Protein AF-A0A821Y9S1-F1 (afdb_monomer)

Mean predicted aligned error: 5.13 Å

Nearest PDB structures (foldseek):
  2p82-assembly2_C  TM=9.388E-01  e=1.699E-04  Homo sapiens
  2d1i-assembly2_B  TM=9.449E-01  e=1.534E-03  Homo sapiens
  2z0d-assembly1_A  TM=9.293E-01  e=9.880E-04  Homo sapiens
  2cy7-assembly1_A  TM=9.332E-01  e=3.064E-03  Homo sapiens
  2zzp-assembly1_A  TM=8.867E-01  e=1.973E-03  Homo sapiens

Structure (mmCIF, N/CA/C/O backbone):
data_AF-A0A821Y9S1-F1
#
_entry.id   AF-A0A821Y9S1-F1
#
loop_
_atom_site.group_PDB
_atom_site.id
_atom_site.type_symbol
_atom_site.label_atom_id
_atom_site.label_alt_id
_atom_site.label_comp_id
_atom_site.label_asym_id
_atom_site.label_entity_id
_atom_site.label_seq_id
_atom_site.pdbx_PDB_ins_code
_atom_site.Cartn_x
_atom_site.Cartn_y
_atom_site.Cartn_z
_atom_site.occupancy
_atom_site.B_iso_or_equiv
_atom_site.auth_seq_id
_atom_site.auth_comp_id
_atom_site.auth_asym_id
_atom_site.auth_atom_id
_atom_site.pdbx_PDB_model_num
ATOM 1 N N . THR A 1 1 ? -29.552 -9.869 -11.436 1.00 59.53 1 THR A N 1
ATOM 2 C CA . THR A 1 1 ? -28.590 -8.820 -11.025 1.00 59.53 1 THR A CA 1
ATOM 3 C C . THR A 1 1 ? -27.854 -8.324 -12.260 1.00 59.53 1 THR A C 1
ATOM 5 O O . THR A 1 1 ? -27.400 -9.151 -13.042 1.00 59.53 1 THR A O 1
ATOM 8 N N . LYS A 1 2 ? -27.815 -7.006 -12.528 1.00 70.62 2 LYS A N 1
ATOM 9 C CA . LYS A 1 2 ? -27.107 -6.464 -13.707 1.00 70.62 2 LYS A CA 1
ATOM 10 C C . LYS A 1 2 ? -25.605 -6.706 -13.544 1.00 70.62 2 LYS A C 1
ATOM 12 O O . LYS A 1 2 ? -25.029 -6.314 -12.534 1.00 70.62 2 LYS A O 1
ATOM 17 N N . ARG A 1 3 ? -24.995 -7.370 -14.524 1.00 75.38 3 ARG A N 1
ATOM 18 C CA . ARG A 1 3 ? -23.548 -7.596 -14.587 1.00 75.38 3 ARG A CA 1
ATOM 19 C C . ARG A 1 3 ? -22.888 -6.335 -15.140 1.00 75.38 3 ARG A C 1
ATOM 21 O O . ARG A 1 3 ? -23.363 -5.791 -16.135 1.00 75.38 3 ARG A O 1
ATOM 28 N N . TRP A 1 4 ? -21.824 -5.868 -14.493 1.00 77.44 4 TRP A N 1
ATOM 29 C CA . TRP A 1 4 ? -20.992 -4.794 -15.033 1.00 77.44 4 TRP A CA 1
ATOM 30 C C . TRP A 1 4 ? -20.416 -5.238 -16.380 1.00 77.44 4 TRP A C 1
ATOM 32 O O . TRP A 1 4 ? -19.887 -6.343 -16.490 1.00 77.44 4 TRP A O 1
ATOM 42 N N . VAL A 1 5 ? -20.570 -4.400 -17.404 1.00 84.69 5 VAL A N 1
ATOM 43 C CA . VAL A 1 5 ? -20.072 -4.677 -18.765 1.00 84.69 5 VAL A CA 1
ATOM 44 C C . VAL A 1 5 ? -18.646 -4.142 -18.943 1.00 84.69 5 VAL A C 1
ATOM 46 O O . VAL A 1 5 ? -17.887 -4.668 -19.749 1.00 84.69 5 VAL A O 1
ATOM 49 N N . THR A 1 6 ? -18.262 -3.153 -18.133 1.00 91.00 6 THR A N 1
ATOM 50 C CA . THR A 1 6 ? -16.949 -2.503 -18.158 1.00 91.00 6 THR A CA 1
ATOM 51 C C . THR A 1 6 ? -16.310 -2.595 -16.779 1.00 91.00 6 THR A C 1
ATOM 53 O O . THR A 1 6 ? -16.982 -2.357 -15.772 1.00 91.00 6 THR A O 1
ATOM 56 N N . SER A 1 7 ? -15.018 -2.921 -16.729 1.00 91.12 7 SER A N 1
ATOM 57 C CA . SER A 1 7 ? -14.227 -2.850 -15.498 1.00 91.12 7 SER A CA 1
ATOM 58 C C . SER A 1 7 ? -14.138 -1.405 -15.010 1.00 91.12 7 SER A C 1
ATOM 60 O O . SER A 1 7 ? -13.945 -0.490 -15.808 1.00 91.12 7 SER A O 1
ATOM 62 N N . ALA A 1 8 ? -14.258 -1.202 -13.701 1.00 92.94 8 ALA A N 1
ATOM 63 C CA . ALA A 1 8 ? -14.145 0.109 -13.077 1.00 9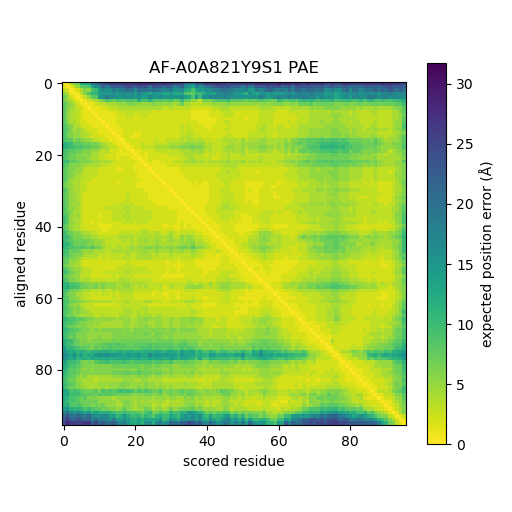2.94 8 ALA A CA 1
ATOM 64 C C . ALA A 1 8 ? -13.041 0.087 -12.018 1.00 92.94 8 ALA A C 1
ATOM 66 O O . ALA A 1 8 ? -12.981 -0.834 -11.206 1.00 92.94 8 ALA A O 1
ATOM 67 N N . LEU A 1 9 ? -12.199 1.121 -12.021 1.00 95.62 9 LEU A N 1
ATOM 68 C CA . LEU A 1 9 ? -11.266 1.419 -10.941 1.00 95.62 9 LEU A CA 1
ATOM 69 C C . LEU A 1 9 ? -11.807 2.625 -10.175 1.00 95.62 9 LEU A C 1
ATOM 71 O O . LEU A 1 9 ? -11.965 3.702 -10.749 1.00 95.62 9 LEU A O 1
ATOM 75 N N . VAL A 1 10 ? -12.106 2.437 -8.892 1.00 95.88 10 VAL A N 1
ATOM 76 C CA . VAL A 1 10 ? -12.612 3.500 -8.018 1.00 95.88 10 VAL A CA 1
ATOM 77 C C . VAL A 1 10 ? -11.489 3.930 -7.085 1.00 95.88 10 VAL A C 1
ATOM 79 O O . VAL A 1 10 ? -11.031 3.142 -6.263 1.00 95.88 10 VAL A O 1
ATOM 82 N N . LEU A 1 11 ? -11.050 5.182 -7.217 1.00 97.38 11 LEU A N 1
ATOM 83 C CA . LEU A 1 11 ? -10.056 5.794 -6.336 1.00 97.38 11 LEU A CA 1
ATOM 84 C C . LEU A 1 11 ? -10.762 6.760 -5.388 1.00 97.38 11 LEU A C 1
ATOM 86 O O . LEU A 1 11 ? -11.451 7.676 -5.835 1.00 97.38 11 LEU A O 1
ATOM 90 N N . VAL A 1 12 ? -10.583 6.556 -4.085 1.00 97.06 12 VAL A N 1
ATOM 91 C CA . VAL A 1 12 ? -11.187 7.390 -3.042 1.00 97.06 12 VAL A CA 1
ATOM 92 C C . VAL A 1 12 ? -10.067 8.147 -2.321 1.00 97.06 12 VAL A C 1
ATOM 94 O O . VAL A 1 12 ? -9.411 7.568 -1.457 1.00 97.06 12 VAL A O 1
ATOM 97 N N . PRO A 1 13 ? -9.786 9.414 -2.682 1.00 96.69 13 PRO A N 1
ATOM 98 C CA . PRO A 1 13 ? -8.774 10.205 -1.993 1.00 96.69 13 PRO A CA 1
ATOM 99 C C . PRO A 1 13 ? -9.280 10.603 -0.604 1.00 96.69 13 PRO A C 1
ATOM 101 O O . PRO A 1 13 ? -10.357 11.185 -0.471 1.00 96.69 13 PRO A O 1
ATOM 104 N N . LEU A 1 14 ? -8.496 10.302 0.432 1.00 95.69 14 LEU A N 1
ATOM 105 C CA . LEU A 1 14 ? -8.855 10.548 1.828 1.00 95.69 14 LEU A CA 1
ATOM 106 C C . LEU A 1 14 ? -7.739 11.301 2.556 1.00 95.69 14 LEU A C 1
ATOM 108 O O . LEU A 1 14 ? -6.555 11.101 2.290 1.00 95.69 14 LEU A O 1
ATOM 112 N N . ARG A 1 15 ? -8.132 12.136 3.522 1.00 94.19 15 ARG A N 1
ATOM 113 C CA . ARG A 1 15 ? -7.240 12.723 4.527 1.00 94.19 15 ARG A CA 1
ATOM 114 C C . ARG A 1 15 ? -7.745 12.307 5.904 1.00 94.19 15 ARG A C 1
ATOM 116 O O . ARG A 1 15 ? -8.726 12.859 6.385 1.00 94.19 15 ARG A O 1
ATOM 123 N N . LEU A 1 16 ? -7.078 11.330 6.513 1.00 94.12 16 LEU A N 1
ATOM 124 C CA . LEU A 1 16 ? -7.512 10.670 7.755 1.00 94.12 16 LEU A CA 1
ATOM 125 C C . LEU A 1 16 ? -6.854 11.251 9.017 1.00 94.12 16 LEU A C 1
ATOM 127 O O . LEU A 1 16 ? -6.761 10.590 10.042 1.00 94.12 16 LEU A O 1
ATOM 131 N N . GLY A 1 17 ? -6.367 12.486 8.924 1.00 92.31 17 GLY A N 1
ATOM 132 C CA . GLY A 1 17 ? -5.758 13.219 10.024 1.00 92.31 17 GLY A CA 1
ATOM 133 C C . GLY A 1 17 ? -5.033 14.477 9.546 1.00 92.31 17 GLY A C 1
ATOM 134 O O . GLY A 1 17 ? -4.932 14.757 8.343 1.00 92.31 17 GLY A O 1
ATOM 135 N N . LEU A 1 18 ? -4.573 15.294 10.494 1.00 90.62 18 LEU A N 1
ATOM 136 C CA . LEU A 1 18 ? -3.902 16.559 10.179 1.00 90.62 18 LEU A CA 1
ATOM 137 C C . LEU A 1 18 ? -2.432 16.350 9.819 1.00 90.62 18 LEU A C 1
ATOM 139 O O . LEU A 1 18 ? -2.022 16.790 8.742 1.00 90.62 18 LEU A O 1
ATOM 143 N N . ASN A 1 19 ? -1.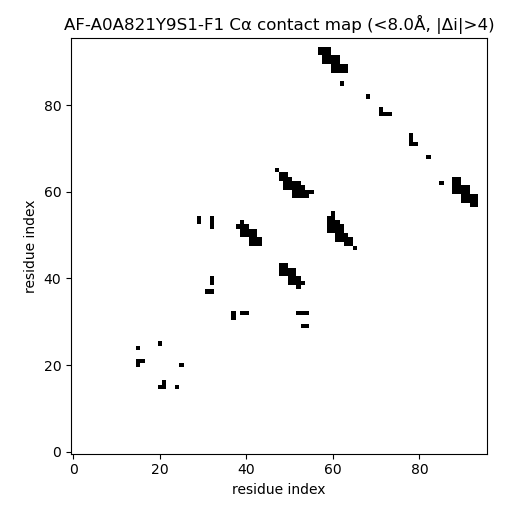697 15.672 10.705 1.00 87.56 19 ASN A N 1
ATOM 144 C CA . ASN A 1 19 ? -0.259 15.409 10.594 1.00 87.56 19 ASN A CA 1
ATOM 145 C C . ASN A 1 19 ? 0.039 13.914 10.414 1.00 87.56 19 ASN A C 1
ATOM 147 O O . ASN A 1 19 ? 0.897 13.545 9.619 1.00 87.56 19 ASN A O 1
ATOM 151 N N . GLU A 1 20 ? -0.691 13.072 11.140 1.00 87.31 20 GLU A N 1
ATOM 152 C CA . GLU A 1 20 ? -0.600 11.614 11.127 1.00 87.31 20 GLU A CA 1
ATOM 153 C C . GLU A 1 20 ? -1.998 11.001 11.022 1.00 87.31 20 GLU A C 1
ATOM 155 O O . GLU A 1 20 ? -2.993 11.725 11.099 1.00 87.31 20 GLU A O 1
ATOM 160 N N . LEU A 1 21 ? -2.068 9.691 10.785 1.00 88.81 21 LEU A N 1
ATOM 161 C CA . LEU A 1 21 ? -3.326 8.951 10.771 1.00 88.81 21 LEU A CA 1
ATOM 162 C C . LEU A 1 21 ? -3.957 9.003 12.165 1.00 88.81 21 LEU A C 1
ATOM 164 O O . LEU A 1 21 ? -3.319 8.610 13.137 1.00 88.81 21 LEU A O 1
ATOM 168 N N . ASP A 1 22 ? -5.206 9.451 12.253 1.00 91.69 22 ASP A N 1
ATOM 169 C CA . ASP A 1 22 ? -5.976 9.323 13.484 1.00 91.69 22 ASP A CA 1
ATOM 170 C C . ASP A 1 22 ? -6.359 7.846 13.687 1.00 91.69 22 ASP A C 1
ATOM 172 O O . ASP A 1 22 ? -6.966 7.225 12.806 1.00 91.69 22 ASP A O 1
ATOM 176 N N . LEU A 1 23 ? -5.981 7.283 14.840 1.00 90.25 23 LEU A N 1
ATOM 177 C CA . LEU A 1 23 ? -6.154 5.864 15.172 1.00 90.25 23 LEU A CA 1
ATOM 178 C C . LEU A 1 23 ? -7.624 5.426 15.141 1.00 90.25 23 LEU A C 1
ATOM 180 O O . LEU A 1 23 ? -7.902 4.248 14.926 1.00 90.25 23 LEU A O 1
ATOM 184 N N . ILE A 1 24 ? -8.576 6.360 15.266 1.00 93.88 24 ILE A N 1
ATOM 185 C CA . ILE A 1 24 ? -10.007 6.048 15.126 1.00 93.88 24 ILE A CA 1
ATOM 186 C C . ILE A 1 24 ? -10.358 5.437 13.760 1.00 93.88 24 ILE A C 1
ATOM 188 O O . ILE A 1 24 ? -11.366 4.745 13.651 1.00 93.88 24 ILE A O 1
ATOM 192 N N . TYR A 1 25 ? -9.551 5.693 12.724 1.00 94.19 25 TYR A N 1
ATOM 193 C CA . TYR A 1 25 ? -9.781 5.177 11.373 1.00 94.19 25 TYR A CA 1
ATOM 194 C C . TYR A 1 25 ? -9.047 3.865 11.087 1.00 94.19 25 TYR A C 1
ATOM 196 O O . TYR A 1 25 ? -9.256 3.290 10.017 1.00 94.19 25 TYR A O 1
ATOM 204 N N . GLU A 1 26 ? -8.189 3.383 11.989 1.00 92.69 26 GLU A N 1
ATOM 205 C CA . GLU A 1 26 ? -7.356 2.203 11.737 1.00 92.69 26 GLU A CA 1
ATOM 206 C C . GLU A 1 26 ? -8.209 0.970 11.404 1.00 92.69 26 GLU A C 1
ATOM 208 O O . GLU A 1 26 ? -8.000 0.323 10.375 1.00 92.69 26 G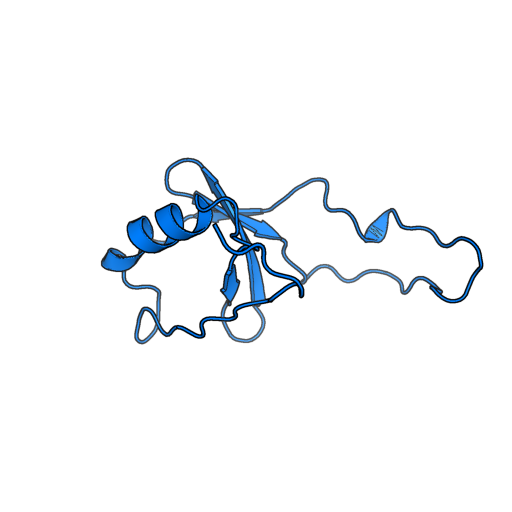LU A O 1
ATOM 213 N N . ASP A 1 27 ? -9.240 0.705 12.207 1.00 94.88 27 ASP A N 1
ATOM 214 C CA . ASP A 1 27 ? -10.156 -0.412 11.974 1.00 94.88 27 ASP A CA 1
ATOM 215 C C . ASP A 1 27 ? -10.951 -0.239 10.674 1.00 94.88 27 ASP A C 1
ATOM 217 O O . ASP A 1 27 ? -11.149 -1.203 9.933 1.00 94.88 27 ASP A O 1
ATOM 221 N N . ASN A 1 28 ? -11.347 0.990 10.323 1.00 95.31 28 ASN A N 1
ATOM 222 C CA . ASN A 1 28 ? -12.030 1.249 9.052 1.00 95.31 28 ASN A CA 1
ATOM 223 C C . ASN A 1 28 ? -11.133 0.943 7.845 1.00 95.31 28 ASN A C 1
ATOM 225 O O . ASN A 1 28 ? -11.617 0.420 6.839 1.00 95.31 28 ASN A O 1
ATOM 229 N N . LEU A 1 29 ? -9.835 1.243 7.939 1.00 95.38 29 LEU A N 1
ATOM 230 C CA . LEU A 1 29 ? -8.864 0.900 6.901 1.00 95.38 29 LEU A CA 1
ATOM 231 C C . LEU A 1 29 ? -8.670 -0.615 6.792 1.00 95.38 29 LEU A C 1
ATOM 233 O O . LEU A 1 29 ? -8.666 -1.146 5.678 1.00 95.38 29 LEU A O 1
ATOM 237 N N . LYS A 1 30 ? -8.566 -1.321 7.927 1.00 95.81 30 LYS A N 1
ATOM 238 C CA . LYS A 1 30 ? -8.494 -2.791 7.954 1.00 95.81 30 LYS A CA 1
ATOM 239 C C . LYS A 1 30 ? -9.737 -3.413 7.307 1.00 95.81 30 LYS A C 1
ATOM 241 O O . LYS A 1 30 ? -9.600 -4.307 6.476 1.00 95.81 30 LYS A O 1
ATOM 246 N N . GLU A 1 31 ? -10.937 -2.912 7.602 1.00 96.75 31 GLU A N 1
ATOM 247 C CA . GLU A 1 31 ? -12.176 -3.373 6.954 1.00 96.75 31 GLU A CA 1
ATOM 248 C C . GLU A 1 31 ? -12.196 -3.093 5.444 1.00 96.75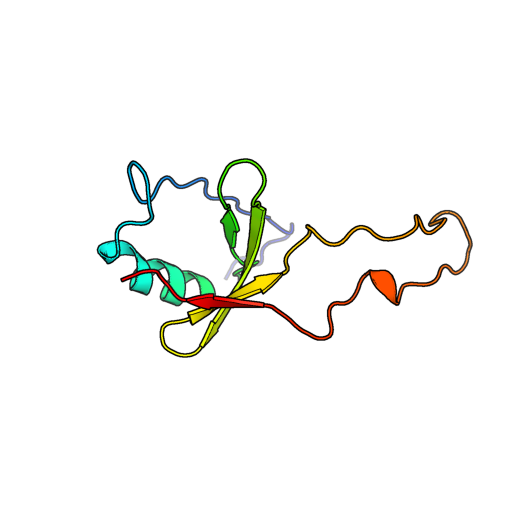 31 GLU A C 1
ATOM 250 O O . GLU A 1 31 ? -12.590 -3.958 4.660 1.00 96.75 31 GLU A O 1
ATOM 255 N N . ALA A 1 32 ? -11.706 -1.932 4.999 1.00 96.31 32 ALA A N 1
ATOM 256 C CA . ALA A 1 32 ? -11.588 -1.634 3.571 1.00 96.31 32 ALA A CA 1
ATOM 257 C C . ALA A 1 32 ? -10.634 -2.605 2.847 1.00 96.31 32 ALA A C 1
ATOM 259 O O . ALA A 1 32 ? -10.900 -3.007 1.713 1.00 96.31 32 ALA A O 1
ATOM 260 N N . LEU A 1 33 ? -9.552 -3.030 3.509 1.00 96.94 33 LEU A N 1
ATOM 261 C CA . LEU A 1 33 ? -8.613 -4.039 3.001 1.00 96.94 33 LEU A CA 1
ATOM 262 C C . LEU A 1 33 ? -9.176 -5.473 3.023 1.00 96.94 33 LEU A C 1
ATOM 264 O O . LEU A 1 33 ? -8.607 -6.350 2.380 1.00 96.94 33 LEU A O 1
ATOM 268 N N . LYS A 1 34 ? -10.294 -5.734 3.714 1.00 97.19 34 LYS A N 1
ATOM 269 C CA . LYS A 1 34 ? -10.988 -7.038 3.672 1.00 97.19 34 LYS A CA 1
ATOM 270 C C . LYS A 1 34 ? -11.953 -7.167 2.493 1.00 97.19 34 LYS A C 1
ATOM 272 O O . LYS A 1 34 ? -12.405 -8.274 2.196 1.00 97.19 34 LYS A O 1
ATOM 277 N N . LEU A 1 35 ? -12.309 -6.063 1.830 1.00 96.94 35 LEU A N 1
ATOM 278 C CA . LEU A 1 35 ? -13.237 -6.101 0.701 1.00 96.94 35 LEU A CA 1
ATOM 279 C C . LEU A 1 35 ? -12.628 -6.901 -0.461 1.00 96.94 35 LEU A C 1
ATOM 281 O O . LEU A 1 35 ? -11.518 -6.591 -0.882 1.00 96.94 35 LEU A O 1
ATOM 285 N N . PRO A 1 36 ? -13.349 -7.857 -1.071 1.00 95.62 36 PRO A N 1
ATOM 286 C CA . PRO A 1 36 ? -12.802 -8.657 -2.170 1.00 95.62 36 PRO A CA 1
ATOM 287 C C . PRO A 1 36 ? -12.491 -7.835 -3.432 1.00 95.62 36 PRO A C 1
ATOM 289 O O . PRO A 1 36 ? -11.790 -8.308 -4.319 1.00 95.62 36 PRO A O 1
ATOM 292 N N . GLN A 1 37 ? -13.031 -6.619 -3.537 1.00 95.50 37 GLN A N 1
ATOM 293 C CA . GLN A 1 37 ? -12.768 -5.679 -4.627 1.00 95.50 37 GLN A CA 1
ATOM 294 C C . GLN A 1 37 ? -11.611 -4.720 -4.326 1.00 95.50 37 GLN A C 1
ATOM 296 O O . GLN A 1 37 ? -11.277 -3.903 -5.185 1.00 95.50 37 GLN A O 1
ATOM 301 N N . THR A 1 38 ? -11.052 -4.752 -3.113 1.00 96.69 38 THR A N 1
ATOM 302 C CA . THR A 1 38 ? -9.981 -3.833 -2.739 1.00 96.69 38 THR A CA 1
ATOM 303 C C . THR A 1 38 ? -8.754 -4.070 -3.606 1.00 96.69 38 THR A C 1
ATOM 305 O O . THR A 1 38 ? -8.365 -5.203 -3.883 1.00 96.69 38 THR A O 1
ATOM 308 N N . VAL A 1 39 ? -8.141 -2.974 -4.037 1.00 96.88 39 VAL A N 1
ATOM 309 C CA . VAL A 1 39 ? -6.852 -2.986 -4.734 1.00 96.88 39 VAL A CA 1
ATOM 310 C C . VAL A 1 39 ? -5.751 -2.424 -3.839 1.00 96.88 39 VAL A C 1
ATOM 312 O O . VAL A 1 39 ? -4.692 -2.068 -4.338 1.00 96.88 39 VAL A O 1
ATOM 315 N N . GLY A 1 40 ? -5.988 -2.327 -2.528 1.00 97.06 40 GLY A N 1
ATOM 316 C CA . GLY A 1 40 ? -5.052 -1.762 -1.559 1.00 97.06 40 GLY A CA 1
ATOM 317 C C . GLY A 1 40 ? -5.173 -0.245 -1.394 1.00 97.06 40 GLY A C 1
ATOM 318 O O . GLY A 1 40 ? -6.101 0.394 -1.895 1.00 97.06 40 GLY A O 1
ATOM 319 N N . ILE A 1 41 ? -4.230 0.330 -0.652 1.00 97.12 41 ILE A N 1
ATOM 320 C CA . ILE A 1 41 ? -4.189 1.752 -0.295 1.00 97.12 41 ILE A CA 1
ATOM 321 C C . ILE A 1 41 ? -2.834 2.315 -0.714 1.00 97.12 41 ILE A C 1
ATOM 323 O O . ILE A 1 41 ? -1.791 1.788 -0.340 1.00 97.12 41 ILE A O 1
ATOM 327 N N . ILE A 1 42 ? -2.846 3.414 -1.463 1.00 96.31 42 ILE A N 1
ATOM 328 C CA . ILE A 1 42 ? -1.640 4.194 -1.758 1.00 96.31 42 ILE A CA 1
ATOM 329 C C . ILE A 1 42 ? -1.593 5.418 -0.849 1.00 96.31 42 ILE A C 1
ATOM 331 O O . ILE A 1 42 ? -2.607 6.083 -0.629 1.00 96.31 42 ILE A O 1
ATOM 335 N N . GLY A 1 43 ? -0.417 5.722 -0.313 1.00 93.19 43 GLY A N 1
ATOM 336 C CA . GLY A 1 43 ? -0.253 6.846 0.600 1.00 93.19 43 GLY A CA 1
ATOM 337 C C . GLY A 1 43 ? 1.199 7.062 0.984 1.00 93.19 43 GLY A C 1
ATOM 338 O O . GLY A 1 43 ? 2.107 6.643 0.271 1.00 93.19 43 GLY A O 1
ATOM 339 N N . GLY A 1 44 ? 1.411 7.729 2.114 1.00 89.56 44 GLY A N 1
ATOM 340 C CA . GLY A 1 44 ? 2.737 8.017 2.644 1.00 89.56 44 GLY A CA 1
ATOM 341 C C . GLY A 1 44 ? 2.976 9.500 2.892 1.00 89.56 44 GLY A C 1
ATOM 342 O O . GLY A 1 44 ? 2.067 10.325 2.797 1.00 89.56 44 GLY A O 1
ATOM 343 N N . SER A 1 45 ? 4.214 9.836 3.233 1.00 89.06 45 SER A N 1
ATOM 344 C CA . SER A 1 45 ? 4.657 11.211 3.470 1.00 89.06 45 SER A CA 1
ATOM 345 C C . SER A 1 45 ? 5.601 11.666 2.347 1.00 89.06 45 SER A C 1
ATOM 347 O O . SER A 1 45 ? 5.991 10.858 1.495 1.00 89.06 45 SER A O 1
ATOM 349 N N . PRO A 1 46 ? 5.969 12.958 2.268 1.00 90.50 46 PRO A N 1
ATOM 350 C CA . PRO A 1 46 ? 6.924 13.418 1.264 1.00 90.50 46 PRO A CA 1
ATOM 351 C C . PRO A 1 46 ? 8.219 12.591 1.304 1.00 90.50 46 PRO A C 1
ATOM 353 O O . PRO A 1 46 ? 8.871 12.527 2.343 1.00 90.50 46 PRO A O 1
ATOM 356 N N . ARG A 1 47 ? 8.603 12.000 0.161 1.00 89.50 47 ARG A N 1
ATOM 357 C CA . ARG A 1 47 ? 9.744 11.064 0.009 1.00 89.50 47 ARG A CA 1
ATOM 358 C C . ARG A 1 47 ? 9.595 9.713 0.729 1.00 89.50 47 ARG A C 1
ATOM 360 O O . ARG A 1 47 ? 10.593 9.028 0.916 1.00 89.50 47 ARG A O 1
ATOM 367 N N . HIS A 1 48 ? 8.381 9.343 1.126 1.00 89.75 48 HIS A N 1
ATOM 368 C CA . HIS A 1 48 ? 8.081 8.048 1.728 1.00 89.75 48 HIS A CA 1
ATOM 369 C C . HIS A 1 48 ? 6.691 7.554 1.292 1.00 89.75 48 HIS A C 1
ATOM 371 O O . HIS A 1 48 ? 5.781 7.421 2.113 1.00 89.75 48 HIS A O 1
ATOM 377 N N . ALA A 1 49 ? 6.508 7.344 -0.016 1.00 93.12 49 ALA A N 1
ATOM 378 C CA . ALA A 1 49 ? 5.292 6.751 -0.573 1.00 93.12 49 ALA A CA 1
ATOM 379 C C . ALA A 1 49 ? 5.278 5.223 -0.408 1.00 93.12 49 ALA A C 1
ATOM 381 O O . ALA A 1 49 ? 6.289 4.571 -0.639 1.00 93.12 49 ALA A O 1
ATOM 382 N N . VAL A 1 50 ? 4.132 4.651 -0.054 1.00 93.88 50 VAL A N 1
ATOM 383 C CA . VAL A 1 50 ? 3.966 3.207 0.160 1.00 93.88 50 VAL A CA 1
ATOM 384 C C . VAL A 1 50 ? 2.679 2.709 -0.487 1.00 93.88 50 VAL A C 1
ATOM 386 O O . VAL A 1 50 ? 1.711 3.465 -0.642 1.00 93.88 50 VAL A O 1
ATOM 389 N N . TYR A 1 51 ? 2.667 1.427 -0.847 1.00 96.69 51 TYR A N 1
ATOM 390 C CA . TYR A 1 51 ? 1.476 0.728 -1.312 1.00 96.69 51 TYR A CA 1
ATOM 391 C C . TYR A 1 51 ? 1.094 -0.371 -0.321 1.00 96.69 51 TYR A C 1
ATOM 393 O O . TYR A 1 51 ? 1.717 -1.427 -0.276 1.00 96.69 51 TYR A O 1
ATOM 401 N N . ILE A 1 52 ? 0.070 -0.111 0.486 1.00 96.38 52 ILE A N 1
ATOM 402 C CA . ILE A 1 52 ? -0.449 -1.035 1.493 1.00 96.38 52 ILE A CA 1
ATOM 403 C C . ILE A 1 52 ? -1.372 -2.040 0.806 1.00 96.38 52 ILE A C 1
ATOM 405 O O . ILE A 1 52 ? -2.391 -1.669 0.219 1.00 96.38 52 ILE A O 1
ATOM 409 N N . ILE A 1 53 ? -1.021 -3.317 0.910 1.00 96.31 53 ILE A N 1
ATOM 410 C CA . ILE A 1 53 ? -1.718 -4.431 0.253 1.00 96.31 53 ILE A CA 1
ATOM 411 C C . ILE A 1 53 ? -2.556 -5.268 1.223 1.00 96.31 53 ILE A C 1
ATOM 413 O O . ILE A 1 53 ? -3.382 -6.066 0.791 1.00 96.31 53 ILE A O 1
ATOM 417 N N . GLY A 1 54 ? -2.361 -5.095 2.528 1.00 96.06 54 GLY A N 1
ATOM 418 C CA . GLY A 1 54 ? -3.070 -5.859 3.543 1.00 96.06 54 GLY A CA 1
ATOM 419 C C . GLY A 1 54 ? -2.628 -5.488 4.949 1.00 96.06 54 GLY A C 1
ATOM 420 O O . GLY A 1 54 ? -1.993 -4.455 5.166 1.00 96.06 54 GLY A O 1
ATOM 421 N N . PHE A 1 55 ? -2.973 -6.341 5.905 1.00 96.00 55 PHE A N 1
ATOM 422 C CA . PHE A 1 55 ? -2.592 -6.190 7.301 1.00 96.00 55 PHE A CA 1
ATOM 423 C C . PHE A 1 55 ? -2.530 -7.561 7.989 1.00 96.00 55 PHE A C 1
ATOM 425 O O . PHE A 1 55 ? -3.142 -8.529 7.530 1.00 96.00 55 PHE A O 1
ATOM 432 N N . GLN A 1 56 ? -1.796 -7.625 9.094 1.00 94.56 56 GLN A N 1
ATOM 433 C CA . GLN A 1 56 ? -1.756 -8.744 10.026 1.00 94.56 56 GLN A CA 1
ATOM 434 C C . GLN A 1 56 ? -1.731 -8.180 11.448 1.00 94.56 56 GLN A C 1
ATOM 436 O O . GLN A 1 56 ? -0.858 -7.377 11.783 1.00 94.56 56 GLN A O 1
ATOM 441 N N . ASP A 1 57 ? -2.693 -8.600 12.270 1.00 91.75 57 ASP A N 1
ATOM 442 C CA . ASP A 1 57 ? -2.936 -8.038 13.602 1.00 91.75 57 ASP A CA 1
ATOM 443 C C . ASP A 1 57 ? -3.073 -6.499 13.537 1.00 91.75 57 ASP A C 1
ATOM 445 O O . ASP A 1 57 ? -3.953 -5.981 12.843 1.00 91.75 57 ASP A O 1
ATOM 449 N N . ASP A 1 58 ? -2.175 -5.770 14.201 1.00 89.31 58 ASP A N 1
ATOM 450 C CA . ASP A 1 58 ? -2.124 -4.300 14.225 1.00 89.31 58 ASP A CA 1
ATOM 451 C C . ASP A 1 58 ? -1.095 -3.704 13.254 1.00 89.31 58 ASP A C 1
ATOM 453 O O . ASP A 1 58 ? -0.753 -2.523 13.326 1.00 89.31 58 ASP A O 1
ATOM 457 N N . ASN A 1 59 ? -0.566 -4.516 12.337 1.00 91.62 59 ASN A N 1
ATOM 458 C CA . ASN A 1 59 ? 0.436 -4.070 11.381 1.00 91.62 59 ASN A CA 1
ATOM 459 C C . ASN A 1 59 ? -0.105 -4.094 9.958 1.00 91.62 59 ASN A C 1
ATOM 461 O O . ASN A 1 59 ? -0.675 -5.088 9.511 1.00 91.62 59 ASN A O 1
ATOM 465 N N . PHE A 1 60 ? 0.151 -3.027 9.212 1.00 94.06 60 PHE A N 1
ATOM 466 C CA . PHE A 1 60 ? -0.080 -3.004 7.776 1.00 94.06 60 PHE A CA 1
ATOM 467 C C . PHE A 1 60 ? 1.075 -3.685 7.042 1.00 94.06 60 PHE A C 1
ATOM 469 O O . PHE A 1 60 ? 2.221 -3.658 7.489 1.00 94.06 60 PHE A O 1
ATOM 476 N N . ILE A 1 61 ? 0.762 -4.299 5.906 1.00 95.69 61 ILE A N 1
ATOM 477 C CA . ILE A 1 61 ? 1.732 -4.933 5.014 1.00 95.69 61 ILE A CA 1
ATOM 478 C C . ILE A 1 61 ? 1.802 -4.092 3.746 1.00 95.69 61 ILE A C 1
ATOM 480 O O . ILE A 1 61 ? 0.770 -3.854 3.106 1.00 95.69 61 ILE A O 1
ATOM 484 N N . ASP A 1 62 ? 3.000 -3.653 3.374 1.00 94.88 62 ASP A N 1
ATOM 485 C CA . ASP A 1 62 ? 3.211 -2.744 2.253 1.00 94.88 62 ASP A CA 1
ATOM 486 C C . ASP A 1 62 ? 4.329 -3.168 1.295 1.00 94.88 62 ASP A C 1
ATOM 488 O O . ASP A 1 62 ? 5.234 -3.949 1.608 1.00 94.88 62 ASP A O 1
ATOM 492 N N . LEU A 1 63 ? 4.235 -2.618 0.087 1.00 95.25 63 LEU A N 1
ATOM 493 C CA . LEU A 1 63 ? 5.264 -2.634 -0.935 1.00 95.25 63 LEU A CA 1
ATOM 494 C C . LEU A 1 63 ? 5.898 -1.245 -1.015 1.00 95.25 63 LEU A C 1
ATOM 496 O O . LEU A 1 63 ? 5.228 -0.244 -1.292 1.00 95.25 63 LEU A O 1
ATOM 500 N N . ASP A 1 64 ? 7.206 -1.215 -0.789 1.00 93.38 64 ASP A N 1
ATOM 501 C CA . ASP A 1 64 ? 8.006 -0.001 -0.726 1.00 93.38 64 ASP A CA 1
ATOM 502 C C . ASP A 1 64 ? 8.791 0.209 -2.042 1.00 93.38 64 ASP A C 1
ATOM 504 O O . ASP A 1 64 ? 9.650 -0.614 -2.376 1.00 93.38 64 ASP A O 1
ATOM 508 N N . PRO A 1 65 ? 8.543 1.304 -2.789 1.00 93.88 65 PRO A N 1
ATOM 509 C CA . PRO A 1 65 ? 9.243 1.607 -4.033 1.00 93.88 65 PRO A CA 1
ATOM 510 C C . PRO A 1 65 ? 10.644 2.219 -3.842 1.00 93.88 65 PRO A C 1
ATOM 512 O O . PRO A 1 65 ? 11.333 2.440 -4.837 1.00 93.88 65 PRO A O 1
ATOM 515 N N . HIS A 1 66 ? 11.105 2.518 -2.621 1.00 92.44 66 HIS A N 1
ATOM 516 C CA . HIS A 1 66 ? 12.380 3.220 -2.374 1.00 92.44 66 HIS A CA 1
ATOM 517 C C . HIS A 1 66 ? 13.629 2.329 -2.519 1.00 92.44 66 HIS A C 1
ATOM 519 O O . HIS A 1 66 ? 14.673 2.598 -1.920 1.00 92.44 66 HIS A O 1
ATOM 525 N N . PHE A 1 67 ? 13.549 1.283 -3.340 1.00 90.38 67 PHE A N 1
ATOM 526 C CA . PHE A 1 67 ? 14.686 0.470 -3.750 1.00 90.38 67 PHE A CA 1
ATOM 527 C C . PHE A 1 67 ? 15.030 0.764 -5.212 1.00 90.38 67 PHE A C 1
ATOM 529 O O . PHE A 1 67 ? 14.226 0.547 -6.118 1.00 90.38 67 PHE A O 1
ATOM 536 N N . ILE A 1 68 ? 16.234 1.283 -5.444 1.00 94.12 68 ILE A N 1
ATOM 537 C CA . ILE A 1 68 ? 16.705 1.637 -6.784 1.00 94.12 68 ILE A CA 1
ATOM 538 C C . ILE A 1 68 ? 17.136 0.362 -7.509 1.00 94.12 68 ILE A C 1
ATOM 540 O O . ILE A 1 68 ? 17.971 -0.387 -7.007 1.00 94.12 68 ILE A O 1
ATOM 544 N N . GLN A 1 69 ? 16.599 0.150 -8.709 1.00 94.56 69 GLN A N 1
ATOM 545 C CA . GLN A 1 69 ? 16.894 -1.003 -9.559 1.00 94.56 69 GLN A CA 1
ATOM 546 C C . GLN A 1 69 ? 17.424 -0.552 -10.921 1.00 94.56 69 GLN A C 1
ATOM 548 O O . GLN A 1 69 ? 17.136 0.557 -11.380 1.00 94.56 69 GLN A O 1
ATOM 553 N N . THR A 1 70 ? 18.195 -1.414 -11.583 1.00 95.69 70 THR A N 1
ATOM 554 C CA . THR A 1 70 ? 18.612 -1.191 -12.971 1.00 95.69 70 THR A CA 1
ATOM 555 C C . THR A 1 70 ? 17.397 -1.248 -13.894 1.00 95.69 70 THR A C 1
ATOM 557 O O . THR A 1 70 ? 16.513 -2.084 -13.724 1.00 95.69 70 THR A O 1
ATOM 560 N N . SER A 1 71 ? 17.346 -0.358 -14.885 1.00 94.69 71 SER A N 1
ATOM 561 C CA . SER A 1 71 ? 16.272 -0.353 -15.877 1.00 94.69 71 SER A CA 1
ATOM 562 C C . SER A 1 71 ? 16.306 -1.619 -16.733 1.00 94.69 71 SER A C 1
ATOM 564 O O . SER A 1 71 ? 17.349 -1.939 -17.307 1.00 94.69 71 SER A O 1
ATOM 566 N N . VAL A 1 72 ? 15.159 -2.277 -16.887 1.00 94.94 72 VAL A N 1
ATOM 567 C CA . VAL A 1 72 ? 14.967 -3.386 -17.829 1.00 94.94 72 VAL A CA 1
ATOM 568 C C . VAL A 1 72 ? 14.380 -2.853 -19.140 1.00 94.94 72 VAL A C 1
ATOM 570 O O . VAL A 1 72 ? 13.478 -2.012 -19.129 1.00 94.94 72 VAL A O 1
ATOM 573 N N . ASN A 1 73 ? 14.884 -3.329 -20.281 1.00 94.62 73 ASN A N 1
ATOM 574 C CA . ASN A 1 73 ? 14.346 -2.982 -21.595 1.00 94.62 73 ASN A CA 1
ATOM 575 C C . ASN A 1 73 ? 13.058 -3.771 -21.885 1.00 94.62 73 ASN A C 1
ATOM 577 O O . ASN A 1 73 ? 13.098 -4.909 -22.343 1.00 94.62 73 ASN A O 1
ATOM 581 N N . VAL A 1 74 ? 11.906 -3.148 -21.647 1.00 94.00 74 VAL A N 1
ATOM 582 C CA . VAL A 1 74 ? 10.585 -3.783 -21.819 1.00 94.00 74 VAL A CA 1
ATOM 583 C C . VAL A 1 74 ? 10.121 -3.911 -23.277 1.00 94.00 74 VAL A C 1
ATOM 585 O O . VAL A 1 74 ? 9.049 -4.455 -23.525 1.00 94.00 74 VAL A O 1
ATOM 588 N N . PHE A 1 75 ? 10.889 -3.405 -24.247 1.00 94.94 75 PHE A N 1
ATOM 589 C CA . PHE A 1 75 ? 10.549 -3.495 -25.675 1.00 94.94 75 PHE A CA 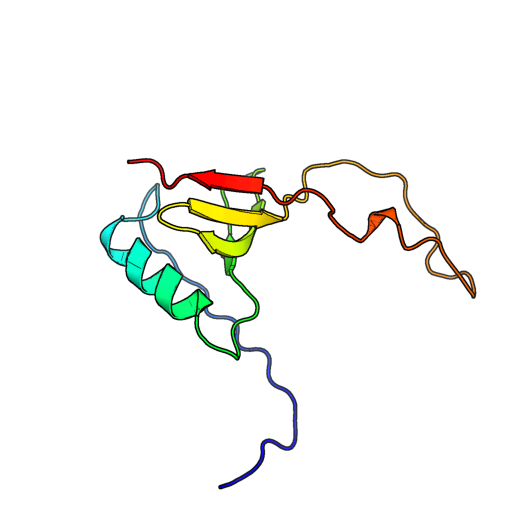1
ATOM 590 C C . PHE A 1 75 ? 11.059 -4.780 -26.344 1.00 94.94 75 PHE A C 1
ATOM 592 O O . PHE A 1 75 ? 10.811 -5.000 -27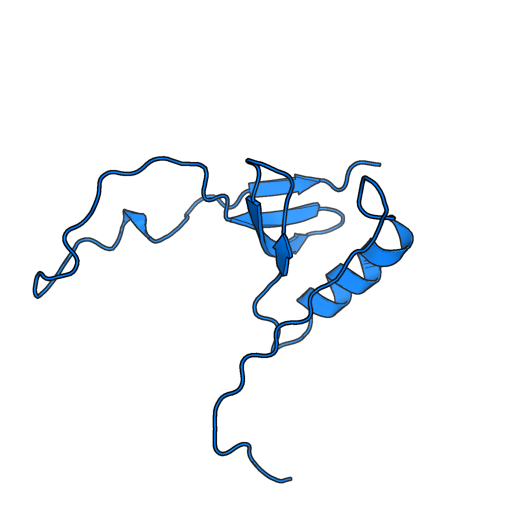.529 1.00 94.94 75 PHE A O 1
ATOM 599 N N . GLU A 1 76 ? 11.778 -5.624 -25.608 1.00 92.75 76 GLU A N 1
ATOM 600 C CA . GLU A 1 76 ? 12.223 -6.933 -26.081 1.00 92.75 76 GLU A CA 1
ATOM 601 C C . GLU A 1 76 ? 11.072 -7.949 -26.037 1.00 92.75 76 GLU A C 1
ATOM 603 O O . GLU A 1 76 ? 10.216 -7.897 -25.156 1.00 92.75 76 GLU A O 1
ATOM 608 N N . ASN A 1 77 ? 11.059 -8.911 -26.971 1.00 87.50 77 ASN A N 1
ATOM 609 C CA . ASN A 1 77 ? 10.011 -9.944 -27.045 1.00 87.50 77 ASN A CA 1
ATOM 610 C C . ASN A 1 77 ? 9.869 -10.756 -25.743 1.00 87.50 77 ASN A C 1
ATOM 612 O O . ASN A 1 77 ? 8.791 -11.268 -25.447 1.00 87.50 77 ASN A O 1
ATOM 616 N N . SER A 1 78 ? 10.954 -10.881 -24.979 1.00 92.38 78 SER A N 1
ATOM 617 C CA . SER A 1 78 ? 10.971 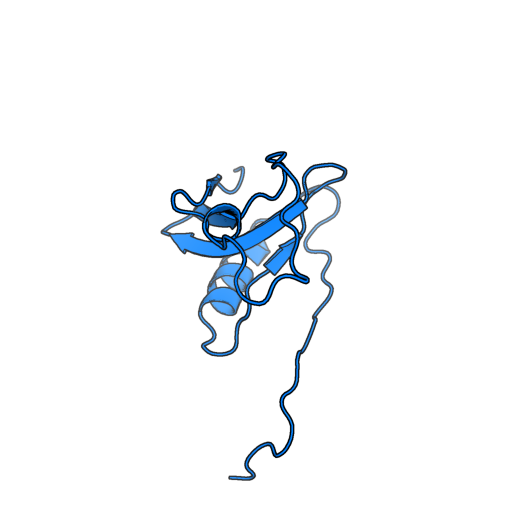-11.414 -23.621 1.00 92.38 78 SER A CA 1
ATOM 618 C C . SER A 1 78 ? 11.970 -10.605 -22.805 1.00 92.38 78 SER A C 1
ATOM 620 O O . SER A 1 78 ? 13.144 -10.567 -23.168 1.00 92.38 78 SER A O 1
ATOM 622 N N . PHE A 1 79 ? 11.525 -9.995 -21.713 1.00 93.94 79 PHE A N 1
ATOM 623 C CA . PHE A 1 79 ? 12.384 -9.254 -20.795 1.00 93.94 79 PHE A CA 1
ATOM 624 C C . PHE A 1 79 ? 12.342 -9.890 -19.405 1.00 93.94 79 PHE A C 1
ATOM 626 O O . PHE A 1 79 ? 11.379 -10.575 -19.054 1.00 93.94 79 PHE A O 1
ATOM 633 N N . ASP A 1 80 ? 13.396 -9.682 -18.618 1.00 92.88 80 ASP A N 1
ATOM 634 C CA . ASP A 1 80 ? 13.458 -10.209 -17.258 1.00 92.88 80 ASP A CA 1
ATOM 635 C C . ASP A 1 80 ? 12.435 -9.506 -16.351 1.00 92.88 80 ASP A C 1
ATOM 637 O O . ASP A 1 80 ? 12.456 -8.286 -16.184 1.00 92.88 80 ASP A O 1
ATOM 641 N N . THR A 1 81 ? 11.530 -10.282 -15.755 1.00 93.94 81 THR A N 1
ATOM 642 C CA . THR A 1 81 ? 10.503 -9.782 -14.834 1.00 93.94 81 THR A CA 1
ATOM 643 C C . THR A 1 81 ? 10.889 -9.947 -13.364 1.00 93.94 81 THR A C 1
ATOM 645 O O . THR A 1 81 ? 10.109 -9.555 -12.495 1.00 93.94 81 THR A O 1
ATOM 648 N N . SER A 1 82 ? 12.054 -10.532 -13.061 1.00 92.31 82 SER A N 1
ATOM 649 C 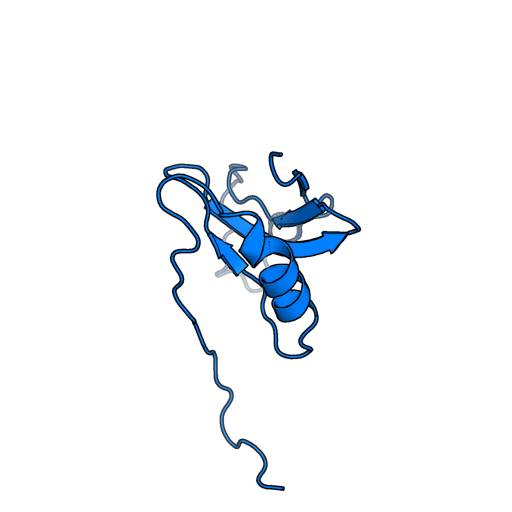CA . SER A 1 82 ? 12.461 -10.886 -11.693 1.00 92.31 82 SER A CA 1
ATOM 650 C C . SER A 1 82 ? 12.473 -9.684 -10.735 1.00 92.31 82 SER A C 1
ATOM 652 O O . SER A 1 82 ? 12.061 -9.807 -9.581 1.00 92.31 82 SER A O 1
ATOM 654 N N . SER A 1 83 ? 12.836 -8.498 -11.238 1.00 93.06 83 SER A N 1
ATOM 655 C CA . SER A 1 83 ? 12.881 -7.226 -10.500 1.00 93.06 83 SER A CA 1
ATOM 656 C C . SER A 1 83 ? 11.510 -6.599 -10.204 1.00 93.06 83 SER A C 1
ATOM 658 O O . SER A 1 83 ? 11.422 -5.626 -9.452 1.00 93.06 83 SER A O 1
ATOM 660 N N . TYR A 1 84 ? 10.433 -7.106 -10.812 1.00 93.94 84 TYR A N 1
ATOM 661 C CA . TYR A 1 84 ? 9.075 -6.554 -10.687 1.00 93.94 84 TYR A CA 1
ATOM 662 C C . TYR A 1 84 ? 8.212 -7.302 -9.660 1.00 93.94 84 TYR A C 1
ATOM 664 O O . TYR A 1 84 ? 7.059 -6.933 -9.435 1.00 93.94 84 TYR A O 1
ATOM 672 N N . SER A 1 85 ? 8.761 -8.335 -9.018 1.00 92.81 85 SER A N 1
ATOM 673 C CA . SER A 1 85 ? 8.125 -9.063 -7.918 1.00 92.81 85 SER A CA 1
ATOM 674 C C . SER A 1 85 ? 8.868 -8.827 -6.607 1.00 92.81 85 SER A C 1
ATOM 676 O O . SER A 1 85 ? 10.095 -8.854 -6.570 1.00 92.81 85 SER A O 1
ATOM 678 N N . CYS A 1 86 ? 8.126 -8.632 -5.519 1.00 92.06 86 CYS A N 1
ATOM 679 C CA . CYS A 1 86 ? 8.693 -8.472 -4.185 1.00 92.06 86 CYS A CA 1
ATOM 680 C C . CYS A 1 86 ? 8.546 -9.774 -3.386 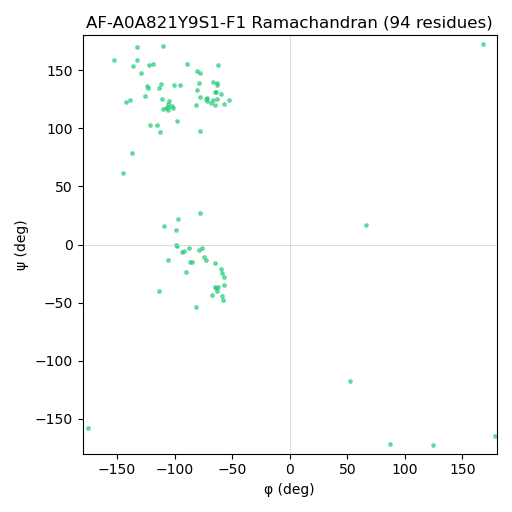1.00 92.06 86 CYS A C 1
ATOM 682 O O . CYS A 1 86 ? 7.427 -10.215 -3.132 1.00 92.06 86 CYS A O 1
ATOM 684 N N . SER A 1 87 ? 9.666 -10.368 -2.967 1.00 91.44 87 SER A N 1
ATOM 685 C CA . SER A 1 87 ? 9.678 -11.588 -2.137 1.00 91.44 87 SER A CA 1
ATOM 686 C C . SER A 1 87 ? 9.579 -11.309 -0.634 1.00 91.44 87 SER A C 1
ATOM 688 O O . SER A 1 87 ? 9.319 -12.224 0.143 1.00 91.44 87 SER A O 1
ATOM 690 N N . SER A 1 88 ? 9.802 -10.058 -0.226 1.00 90.62 88 SER A N 1
ATOM 691 C CA . SER A 1 88 ? 9.904 -9.646 1.176 1.00 90.62 88 SER A CA 1
ATOM 692 C C . SER A 1 88 ? 9.133 -8.340 1.388 1.00 90.62 88 SER A C 1
ATOM 694 O O . SER A 1 88 ? 9.752 -7.271 1.398 1.00 90.62 88 SER A O 1
ATOM 696 N N . PRO A 1 89 ? 7.793 -8.395 1.506 1.00 91.44 89 PRO A N 1
ATOM 697 C CA . PRO A 1 89 ? 6.994 -7.210 1.792 1.00 91.44 89 PRO A CA 1
ATOM 698 C C . PRO A 1 89 ? 7.374 -6.622 3.155 1.00 91.44 89 PRO A C 1
ATOM 700 O O . PRO A 1 89 ? 7.873 -7.329 4.039 1.00 91.44 89 PRO A O 1
ATOM 703 N N . LYS A 1 90 ? 7.152 -5.319 3.323 1.00 92.31 90 LYS A N 1
ATOM 704 C CA . LYS A 1 90 ? 7.450 -4.622 4.573 1.00 92.31 90 LYS A CA 1
ATOM 705 C C . LYS A 1 90 ? 6.250 -4.657 5.513 1.00 92.31 90 LYS A C 1
ATOM 707 O O . LYS A 1 90 ? 5.108 -4.858 5.105 1.00 92.31 90 LYS A O 1
ATOM 712 N N . ILE A 1 91 ? 6.561 -4.529 6.800 1.00 92.00 91 ILE A N 1
ATOM 713 C CA . ILE A 1 91 ? 5.585 -4.435 7.879 1.00 92.00 91 ILE A CA 1
ATOM 714 C C . ILE A 1 91 ? 5.647 -3.006 8.409 1.00 92.00 91 ILE A C 1
ATOM 716 O O . ILE A 1 91 ? 6.673 -2.572 8.939 1.00 92.00 91 ILE A O 1
ATOM 720 N N . LEU A 1 92 ? 4.539 -2.288 8.271 1.00 84.69 92 LEU A N 1
ATOM 721 C CA . LEU A 1 92 ? 4.317 -0.973 8.851 1.00 84.69 92 LEU A CA 1
ATOM 722 C C . LEU A 1 92 ? 3.524 -1.139 10.140 1.00 84.69 92 LEU A C 1
ATOM 724 O O . LEU A 1 92 ? 2.319 -1.390 10.129 1.00 84.69 92 LEU A O 1
ATOM 728 N N . THR A 1 93 ? 4.201 -0.962 11.265 1.00 77.69 93 THR A N 1
ATOM 729 C CA . THR A 1 93 ? 3.532 -0.851 12.559 1.00 77.69 93 THR A CA 1
ATOM 730 C C . THR A 1 93 ? 2.848 0.508 12.645 1.00 77.69 93 THR A C 1
ATOM 732 O O . THR A 1 93 ? 3.504 1.541 12.467 1.00 77.69 93 THR A O 1
ATOM 735 N N . ALA A 1 94 ? 1.540 0.520 12.920 1.00 63.75 94 ALA A N 1
ATOM 736 C CA . ALA A 1 94 ? 0.848 1.753 13.267 1.00 63.75 94 ALA A CA 1
ATOM 737 C C . ALA A 1 94 ? 1.556 2.358 14.489 1.00 63.75 94 ALA A C 1
ATOM 739 O O . ALA A 1 94 ? 1.726 1.698 15.517 1.00 63.75 94 ALA A O 1
ATOM 740 N N . LYS A 1 95 ? 2.071 3.586 14.355 1.00 59.47 95 LYS A N 1
ATOM 741 C CA . LYS A 1 95 ? 2.675 4.273 15.499 1.00 59.47 95 LYS A CA 1
ATOM 742 C C . LYS A 1 95 ? 1.560 4.517 16.515 1.00 59.47 95 LYS A C 1
ATOM 744 O O . LYS A 1 95 ? 0.572 5.156 16.172 1.00 59.47 95 LYS A O 1
ATOM 749 N N . LYS A 1 96 ? 1.724 3.958 17.715 1.00 45.31 96 LYS A N 1
ATOM 750 C CA . LYS A 1 96 ? 0.912 4.302 18.886 1.00 45.31 96 LYS A CA 1
ATOM 751 C C . LYS A 1 96 ? 1.160 5.738 19.315 1.00 45.31 96 LYS A C 1
ATOM 753 O O . LYS A 1 96 ? 2.332 6.172 19.208 1.00 45.31 96 LYS A O 1
#

Foldseek 3Di:
DDDDPDDDDDDDDDDCDDPAHDVVCQVVLQVLLPDPPDPFDWDDDVVWTWTFNHADDQKTWIDGPPDDDDDWDPVDPDIDCPVVDDPDIDIHHDDD

Secondary structure (DSSP, 8-state):
-PPPSS-----------SSS--GGGHHHHHHHHHSTT---EEEEETTEEEEEEEEETTEEEEE---S--PPP-TTSSS---GGGS-SS-EEEEPP-

Radius of gyration: 16.76 Å; Cα contacts (8 Å, |Δi|>4): 84; chains: 1; bounding box: 47×28×46 Å

pLDDT: mean 91.15, std 8.58, range [45.31, 97.38]

Solvent-accessible surface area (backbone atoms only — not comparable to full-atom values): 6667 Å² total; per-residue (Å²): 133,90,74,80,91,65,93,79,86,88,84,82,93,81,78,65,48,93,92,56,77,43,71,88,48,50,64,59,51,55,54,51,53,66,40,92,84,51,86,54,48,77,50,69,52,95,99,46,60,38,37,34,69,42,68,57,96,78,25,37,30,28,49,69,72,93,65,92,73,84,87,73,66,78,88,46,100,75,56,86,59,73,88,80,59,82,94,73,70,46,78,46,67,66,84,127

Sequence (96 aa):
TKRWVTSALVLVPLRLGLNELDLIYEDNLKEALKLPQTVGIIGGSPRHAVYIIGFQDDNFIDLDPHFIQTSVNVFENSFDTSSYSCSSPKILTAKK

Organism: NCBI:txid392032

InterPro domains:
  IPR005078 Peptidase C54 [PTHR22624] (7-94)
  IPR038765 Papain-like cysteine peptidase superfamily [SSF54001] (4-93)
  IPR046792 Peptidase C54, catalytic domain [PF03416] (3-94)